Protein AF-A0A8X8AJT2-F1 (afdb_monomer_lite)

InterPro domains:
  IPR016763 Vesicle-associated membrane-protein-associated protein [PTHR10809] (1-128)

Sequence (139 aa):
MQCKDKFLLQSTIVPPLADVDELPPDTFNKDSDGKVIHDRKLRVVYIPPSSTQGNSEDEGLKGSTQSPDANSAVQSLKDERDAAVRQTQLLQQELDLLRRRRYRKSDPGFSLMFAFVVGLIGIMVGFLLNLSLSSPSTE

pLDDT: mean 75.81, std 16.32, range [36.91, 96.62]

Radius of gyration: 35.02 Å; chains: 1; bounding box: 80×27×106 Å

Organism: Populus tomentosa (NCBI:txid118781)

Secondary structure (DSSP, 8-state):
-----EEEEEEE---TT--GGG--TTTT-TTSTT--EEEEEEE----------S-------------HHHHHHHHHHHHHHHHHHHHHHHHHHHHHHHHHHHHHH---S-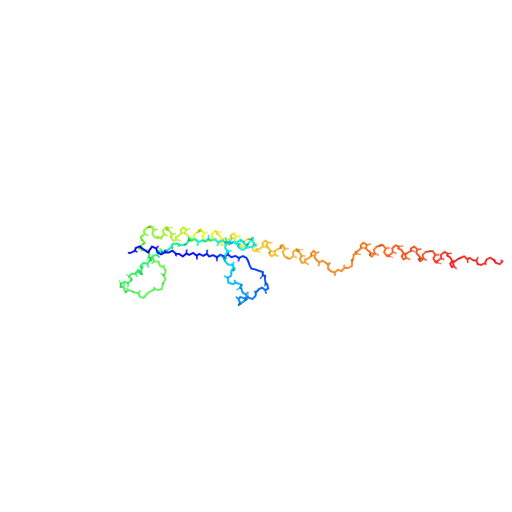-HHHHHHHHHHHHHHHHHHHHHHTS----

Foldseek 3Di:
DFDADKDKDKDWDDDPPDDPVNDDPCNQPPPPDPTDIDIDIDGDGDDDPDPPDDDDDDDDDDDDPDPPVVVVVVVVVVVVVVVVVVVVVVVVVVVVVVVVVVVVVPPPDDDVVVVVVVVVVVVVVVVVCVVVVPPPPDD

Structure (mmCIF, N/CA/C/O backbone):
data_AF-A0A8X8AJT2-F1
#
_entry.id   AF-A0A8X8AJT2-F1
#
loop_
_atom_site.group_PDB
_atom_site.id
_atom_site.type_symbol
_atom_site.label_atom_id
_atom_site.label_alt_id
_atom_site.label_comp_id
_atom_site.label_asym_id
_atom_site.label_entity_id
_atom_site.label_seq_id
_atom_site.pdbx_PDB_ins_code
_atom_site.Cartn_x
_atom_site.Cartn_y
_atom_site.Cartn_z
_atom_site.occupancy
_atom_site.B_iso_or_equiv
_atom_site.auth_seq_id
_atom_site.auth_comp_id
_atom_site.auth_asym_id
_atom_site.auth_atom_id
_atom_site.pdbx_PDB_model_num
ATOM 1 N N . MET A 1 1 ? -26.409 -1.430 29.204 1.00 60.44 1 MET A N 1
ATOM 2 C CA . MET A 1 1 ? -27.026 -1.662 27.876 1.00 60.44 1 MET A CA 1
ATOM 3 C C . MET A 1 1 ? -25.969 -2.230 26.943 1.00 60.44 1 MET A C 1
ATOM 5 O O . MET A 1 1 ? -24.873 -1.691 26.921 1.00 60.44 1 MET A O 1
ATOM 9 N N . GLN A 1 2 ? -26.257 -3.303 26.203 1.00 72.00 2 GLN A N 1
ATOM 10 C CA . GLN A 1 2 ? -25.357 -3.788 25.149 1.00 72.00 2 GLN A CA 1
ATOM 11 C C . GLN A 1 2 ? -25.889 -3.294 23.799 1.00 72.00 2 GLN A C 1
ATOM 13 O O . GLN A 1 2 ? -27.018 -3.623 23.437 1.00 72.00 2 GLN A O 1
ATOM 18 N N . CYS A 1 3 ? -25.100 -2.480 23.088 1.00 79.69 3 CYS A N 1
ATOM 19 C CA . CYS A 1 3 ? -25.414 -2.073 21.719 1.00 79.69 3 CYS A CA 1
ATOM 20 C C . CYS A 1 3 ? -25.465 -3.313 20.823 1.00 79.69 3 CYS A C 1
ATOM 22 O O . CYS A 1 3 ? -24.564 -4.153 20.886 1.00 79.69 3 CYS A O 1
ATOM 24 N N . LYS A 1 4 ? -26.498 -3.439 19.989 1.00 87.75 4 LYS A N 1
ATOM 25 C CA . LYS A 1 4 ? -26.572 -4.504 18.972 1.00 87.75 4 LYS A CA 1
ATOM 26 C C . LYS A 1 4 ? -26.223 -4.001 17.574 1.00 87.75 4 LYS A C 1
ATOM 28 O O . LYS A 1 4 ? -26.228 -4.800 16.633 1.00 87.75 4 LYS A O 1
ATOM 33 N N . ASP A 1 5 ? -25.898 -2.719 17.463 1.00 92.94 5 ASP A N 1
ATOM 34 C CA . ASP A 1 5 ? -25.591 -2.076 16.199 1.00 92.94 5 ASP A CA 1
ATOM 35 C C . ASP A 1 5 ? -24.295 -2.634 15.619 1.00 92.94 5 ASP A C 1
ATOM 37 O O . ASP A 1 5 ? -23.395 -3.127 16.319 1.00 92.94 5 ASP A O 1
ATOM 41 N N . LYS A 1 6 ? -24.229 -2.597 14.292 1.00 93.56 6 LYS A N 1
ATOM 42 C CA . LYS A 1 6 ? -23.110 -3.116 13.518 1.00 93.56 6 LYS A CA 1
ATOM 43 C C . LYS A 1 6 ? -22.793 -2.118 12.424 1.00 93.56 6 LYS A C 1
ATOM 45 O O . LYS A 1 6 ? -23.699 -1.657 11.739 1.00 93.56 6 LYS A O 1
ATOM 50 N N . PHE A 1 7 ? -21.511 -1.854 12.238 1.00 95.38 7 PHE A N 1
ATOM 51 C CA . PHE A 1 7 ? -21.021 -1.087 11.103 1.00 95.38 7 PHE A CA 1
ATOM 52 C C . PHE A 1 7 ? -20.474 -2.047 10.051 1.00 95.38 7 PHE A C 1
ATOM 54 O O . PHE A 1 7 ? -19.877 -3.072 10.388 1.00 95.38 7 PHE A O 1
ATOM 61 N N . LEU A 1 8 ? -20.689 -1.726 8.782 1.00 94.50 8 LEU A N 1
ATOM 62 C CA . LEU A 1 8 ? -20.040 -2.389 7.662 1.00 94.50 8 LEU A CA 1
ATOM 63 C C . LEU A 1 8 ? -19.093 -1.377 7.026 1.00 94.50 8 LEU A C 1
ATOM 65 O O . LEU A 1 8 ? -19.529 -0.319 6.588 1.00 94.50 8 LEU A O 1
ATOM 69 N N . LEU A 1 9 ? -17.806 -1.695 7.011 1.00 93.69 9 LEU A N 1
ATOM 70 C CA . LEU A 1 9 ? -16.799 -0.953 6.272 1.00 93.69 9 LEU A CA 1
ATOM 71 C C . LEU A 1 9 ? -16.559 -1.683 4.954 1.00 93.69 9 LEU A C 1
ATOM 73 O O . LEU A 1 9 ? -16.211 -2.863 4.979 1.00 93.69 9 LEU A O 1
ATOM 77 N N . GLN A 1 10 ? -16.740 -0.989 3.836 1.00 91.44 10 GLN A N 1
ATOM 78 C CA . GLN A 1 10 ? -16.414 -1.505 2.510 1.00 91.44 10 GLN A CA 1
ATOM 79 C C . GLN A 1 10 ? -15.280 -0.677 1.916 1.00 91.44 10 GLN A C 1
ATOM 81 O O . GLN A 1 10 ? -15.287 0.550 2.017 1.00 91.44 10 GLN A O 1
ATOM 86 N N . SER A 1 11 ? -14.297 -1.335 1.311 1.00 89.38 11 SER A N 1
ATOM 87 C CA . SER A 1 11 ? -13.209 -0.665 0.602 1.00 89.38 11 SER A CA 1
ATOM 88 C C . SER A 1 11 ? -12.931 -1.329 -0.740 1.00 89.38 11 SER A C 1
ATOM 90 O O . SER A 1 11 ? -13.123 -2.529 -0.922 1.00 89.38 11 SER A O 1
ATOM 92 N N . THR A 1 12 ? -12.478 -0.527 -1.697 1.00 88.38 12 THR A N 1
ATOM 93 C CA . THR A 1 12 ? -12.058 -0.978 -3.023 1.00 88.38 12 THR A CA 1
ATOM 94 C C . THR A 1 12 ? -10.883 -0.129 -3.483 1.00 88.38 12 THR A C 1
ATOM 96 O O . THR A 1 12 ? -10.747 1.028 -3.085 1.00 88.38 12 THR A O 1
ATOM 99 N N . ILE A 1 13 ? -10.039 -0.691 -4.343 1.00 84.25 13 ILE A N 1
ATOM 100 C CA . ILE A 1 13 ? -8.966 0.061 -4.994 1.00 84.25 13 ILE A CA 1
ATOM 101 C C . ILE A 1 13 ? -9.581 0.924 -6.102 1.00 84.25 13 ILE A C 1
ATOM 103 O O . ILE A 1 13 ? -10.446 0.458 -6.849 1.00 84.25 13 ILE A O 1
ATOM 107 N N . VAL A 1 14 ? -9.138 2.177 -6.188 1.00 81.94 14 VAL A N 1
ATOM 108 C CA . VAL A 1 14 ? -9.550 3.154 -7.202 1.00 81.94 14 VAL A CA 1
ATOM 109 C C . VAL A 1 14 ? -8.295 3.639 -7.945 1.00 81.94 14 VAL A C 1
ATOM 111 O O . VAL A 1 14 ? -7.234 3.751 -7.321 1.00 81.94 14 VAL A O 1
ATOM 114 N N . PRO A 1 15 ? -8.363 3.889 -9.267 1.00 81.00 15 PRO A N 1
ATOM 115 C CA . PRO A 1 15 ? -7.235 4.422 -10.023 1.00 81.00 15 PRO A CA 1
ATOM 116 C C . PRO A 1 15 ? -6.699 5.750 -9.445 1.00 81.00 15 PRO A C 1
ATOM 118 O O . PRO A 1 15 ? -7.497 6.589 -9.036 1.00 81.00 15 PRO A O 1
ATOM 121 N N . PRO A 1 16 ? -5.372 6.002 -9.464 1.00 71.94 16 PRO A N 1
ATOM 122 C CA . PRO A 1 16 ? -4.760 7.173 -8.816 1.00 71.94 16 PRO A CA 1
ATOM 123 C C . PRO A 1 16 ? -5.158 8.557 -9.356 1.00 71.94 16 PRO A C 1
ATOM 125 O O . PRO A 1 16 ? -4.792 9.554 -8.743 1.00 71.94 16 PRO A O 1
ATOM 128 N N . LEU A 1 17 ? -5.824 8.628 -10.512 1.00 70.75 17 LEU A N 1
ATOM 129 C CA . LEU A 1 17 ? -6.268 9.875 -11.152 1.00 70.75 17 LEU A CA 1
ATOM 130 C C . LEU A 1 17 ? -7.791 10.061 -11.121 1.00 70.75 17 LEU A C 1
ATOM 132 O O . LEU A 1 17 ? -8.287 10.998 -11.735 1.00 70.75 17 LEU A O 1
ATOM 136 N N . ALA A 1 18 ? -8.531 9.165 -10.467 1.00 74.88 18 ALA A N 1
ATOM 137 C CA . ALA A 1 18 ? -9.973 9.325 -10.350 1.00 74.88 18 ALA A CA 1
ATOM 138 C C . ALA A 1 18 ? -10.289 10.432 -9.338 1.00 74.88 18 ALA A C 1
ATOM 140 O O . ALA A 1 18 ? -9.775 10.405 -8.215 1.00 74.88 18 ALA A O 1
ATOM 141 N N . ASP A 1 19 ? -11.126 11.386 -9.737 1.00 76.06 19 ASP A N 1
ATOM 142 C CA . ASP A 1 19 ? -11.663 12.389 -8.824 1.00 76.06 19 ASP A CA 1
ATOM 143 C C . ASP A 1 19 ? -12.710 11.751 -7.898 1.00 76.06 19 ASP A C 1
ATOM 145 O O . ASP A 1 19 ? -13.433 10.835 -8.299 1.00 76.06 19 ASP A O 1
ATOM 149 N N . VAL A 1 20 ? -12.784 12.219 -6.650 1.00 71.94 20 VAL A N 1
ATOM 150 C CA . VAL A 1 20 ? -13.707 11.693 -5.630 1.00 71.94 20 VAL A CA 1
ATOM 151 C C . VAL A 1 20 ? -15.165 11.956 -6.026 1.00 71.94 20 VAL A C 1
ATOM 153 O O . VAL A 1 20 ? -16.044 11.147 -5.729 1.00 71.94 20 VAL A O 1
ATOM 156 N N . ASP A 1 21 ? -15.403 13.046 -6.754 1.00 75.44 21 ASP A N 1
ATOM 157 C CA . ASP A 1 21 ? -16.726 13.431 -7.249 1.00 75.44 21 ASP A CA 1
ATOM 158 C C . ASP A 1 21 ? -17.151 12.647 -8.505 1.00 75.44 21 ASP A C 1
ATOM 160 O O . ASP A 1 21 ? -18.331 12.622 -8.854 1.00 75.44 21 ASP A O 1
ATOM 164 N N . GLU A 1 22 ? -16.214 11.963 -9.168 1.00 71.69 22 GLU A N 1
ATOM 165 C CA . GLU A 1 22 ? -16.450 11.225 -10.415 1.00 71.69 22 GLU A CA 1
ATOM 166 C C . GLU A 1 22 ? -16.586 9.708 -10.187 1.00 71.69 22 GLU A C 1
ATOM 168 O O . GLU A 1 22 ? -16.625 8.929 -11.142 1.00 71.69 22 GLU A O 1
ATOM 173 N N . LEU A 1 23 ? -16.674 9.252 -8.926 1.00 78.12 23 LEU A N 1
ATOM 174 C CA . LEU A 1 23 ? -16.879 7.832 -8.645 1.00 78.12 23 LEU A CA 1
ATOM 175 C C . LEU A 1 23 ? -18.261 7.372 -9.138 1.00 78.12 23 LEU A C 1
ATOM 177 O O . LEU A 1 23 ? -19.285 7.873 -8.665 1.00 78.12 23 LEU A O 1
ATOM 181 N N . PRO A 1 24 ? -18.317 6.351 -10.013 1.00 78.44 24 PRO A N 1
ATOM 182 C CA . PRO A 1 24 ? -19.577 5.781 -10.462 1.00 78.44 24 PRO A CA 1
ATOM 183 C C . PRO A 1 24 ? -20.411 5.254 -9.278 1.00 78.44 24 PRO A C 1
ATOM 185 O O . PRO A 1 24 ? -19.844 4.651 -8.356 1.00 78.44 24 PRO A O 1
ATOM 188 N N . PRO A 1 25 ? -21.746 5.424 -9.274 1.00 77.94 25 PRO A N 1
ATOM 189 C CA . PRO A 1 25 ? -22.606 4.972 -8.173 1.00 77.94 25 PRO A CA 1
ATOM 190 C C . PRO A 1 25 ? -22.587 3.445 -7.972 1.00 77.94 25 PRO A C 1
ATOM 192 O O . PRO A 1 25 ? -22.920 2.947 -6.900 1.00 77.94 25 PRO A O 1
ATOM 195 N N . ASP A 1 26 ? -22.152 2.692 -8.978 1.00 76.75 26 ASP A N 1
ATOM 196 C CA . ASP A 1 26 ? -21.965 1.240 -8.995 1.00 76.75 26 ASP A CA 1
ATOM 197 C C . ASP A 1 26 ? -20.563 0.784 -8.535 1.00 76.75 26 ASP A C 1
ATOM 199 O O . ASP A 1 26 ? -20.246 -0.406 -8.578 1.00 76.75 26 ASP A O 1
ATOM 203 N N . THR A 1 27 ? -19.737 1.699 -8.014 1.00 77.69 27 THR A N 1
ATOM 204 C CA . THR A 1 27 ? -18.377 1.442 -7.496 1.00 77.69 27 THR A CA 1
ATOM 205 C C . THR A 1 27 ? -18.297 0.302 -6.478 1.00 77.69 27 THR A C 1
ATOM 207 O O . THR A 1 27 ? -17.250 -0.348 -6.402 1.00 77.69 27 THR A O 1
ATOM 210 N N . PHE A 1 28 ? -19.359 0.093 -5.695 1.00 79.56 28 PHE A N 1
ATOM 211 C CA . PHE A 1 28 ? -19.448 -0.905 -4.623 1.00 79.56 28 PHE A CA 1
ATOM 212 C C . PHE A 1 28 ? -20.443 -2.038 -4.929 1.00 79.56 28 PHE A C 1
ATOM 214 O O . PHE A 1 28 ? -20.808 -2.800 -4.032 1.00 79.56 28 PHE A O 1
ATOM 221 N N . ASN A 1 29 ? -20.878 -2.182 -6.182 1.00 81.62 29 ASN A N 1
ATOM 222 C CA . ASN A 1 29 ? -21.674 -3.336 -6.583 1.00 81.62 29 ASN A CA 1
ATOM 223 C C . ASN A 1 29 ? -20.768 -4.554 -6.777 1.00 81.62 29 ASN A C 1
ATOM 225 O O . ASN A 1 29 ? -19.750 -4.493 -7.455 1.00 81.62 29 ASN A O 1
ATOM 229 N N . LYS A 1 30 ? -21.149 -5.685 -6.180 1.00 68.50 30 LYS A N 1
ATOM 230 C CA . LYS A 1 30 ? -20.363 -6.930 -6.210 1.00 68.50 30 LYS A CA 1
ATOM 231 C C . LYS A 1 30 ? -20.338 -7.606 -7.590 1.00 68.50 30 LYS A C 1
ATOM 233 O O . LYS A 1 30 ? -19.505 -8.479 -7.820 1.00 68.50 30 LYS A O 1
ATOM 238 N N . ASP A 1 31 ? -21.227 -7.177 -8.482 1.00 67.31 31 ASP A N 1
ATOM 239 C CA . ASP A 1 31 ? -21.458 -7.772 -9.799 1.00 67.31 31 ASP A CA 1
ATOM 240 C C . ASP A 1 31 ? -20.791 -6.989 -10.952 1.00 67.31 31 ASP A C 1
ATOM 242 O O . ASP A 1 31 ? -20.974 -7.350 -12.113 1.00 67.31 31 ASP A O 1
ATOM 246 N N . SER A 1 32 ? -20.021 -5.928 -10.666 1.00 61.03 32 SER A N 1
ATOM 247 C CA . SER A 1 32 ? -19.342 -5.117 -11.687 1.00 61.03 32 SER A CA 1
ATOM 248 C C . SER A 1 32 ? -17.893 -5.569 -11.943 1.00 61.03 32 SER A C 1
ATOM 250 O O . SER A 1 32 ? -17.070 -5.670 -11.032 1.00 61.03 32 SER A O 1
ATOM 252 N N . ASP A 1 33 ? -17.596 -5.870 -13.213 1.00 63.94 33 ASP A N 1
ATOM 253 C CA . ASP A 1 33 ? -16.278 -5.927 -13.875 1.00 63.94 33 ASP A CA 1
ATOM 254 C C . ASP A 1 33 ? -15.050 -6.285 -13.013 1.00 63.94 33 ASP A C 1
ATOM 256 O O . ASP A 1 33 ? -14.031 -5.592 -13.003 1.00 63.94 33 ASP A O 1
ATOM 260 N N . GLY A 1 34 ? -15.110 -7.408 -12.291 1.00 68.69 34 GLY A N 1
ATOM 261 C CA . GLY A 1 34 ? -13.941 -7.996 -11.623 1.00 68.69 34 GLY A CA 1
ATOM 262 C C . GLY A 1 34 ? -13.333 -7.146 -10.500 1.00 68.69 34 GLY A C 1
ATOM 263 O O . GLY A 1 34 ? -12.203 -7.407 -10.077 1.00 68.69 34 GLY A O 1
ATOM 264 N N . LYS A 1 35 ? -14.054 -6.135 -10.003 1.00 76.88 35 LYS A N 1
ATOM 265 C CA . LYS A 1 35 ? -13.567 -5.249 -8.947 1.00 76.88 35 LYS A CA 1
ATOM 266 C C . LYS A 1 35 ? -13.602 -5.956 -7.591 1.00 76.88 35 LYS A C 1
ATOM 268 O O . LYS A 1 35 ? -14.617 -6.516 -7.182 1.00 76.88 35 LYS A O 1
ATOM 273 N N . VAL A 1 36 ? -12.483 -5.926 -6.867 1.00 84.06 36 VAL A N 1
ATOM 274 C CA . VAL A 1 36 ? -12.387 -6.551 -5.540 1.00 84.06 36 VAL A CA 1
ATOM 275 C C . VAL A 1 36 ? -12.886 -5.577 -4.475 1.00 84.06 36 VAL A C 1
ATOM 277 O O . VAL A 1 36 ? -12.246 -4.559 -4.209 1.00 84.06 36 VAL A O 1
ATOM 280 N N . ILE A 1 37 ? -14.012 -5.921 -3.847 1.00 88.44 37 ILE A N 1
ATOM 281 C CA . ILE A 1 37 ? -14.576 -5.199 -2.701 1.00 88.44 37 ILE A CA 1
ATOM 282 C C . ILE A 1 37 ? -14.243 -5.968 -1.421 1.00 88.44 37 ILE A C 1
ATOM 284 O O . ILE A 1 37 ? -14.522 -7.163 -1.301 1.00 88.44 37 ILE A O 1
ATOM 288 N N . HIS A 1 38 ? -13.643 -5.277 -0.456 1.00 88.62 38 HIS A N 1
ATOM 289 C CA . HIS A 1 38 ? -13.328 -5.816 0.859 1.00 88.62 38 HIS A CA 1
ATOM 290 C C . HIS A 1 38 ? -14.348 -5.348 1.894 1.00 88.62 38 HIS A C 1
ATOM 292 O O . HIS A 1 38 ? -14.464 -4.153 2.155 1.00 88.62 38 HIS A O 1
ATOM 298 N N . ASP A 1 39 ? -15.015 -6.305 2.539 1.00 91.94 39 ASP A N 1
ATOM 299 C CA . ASP A 1 39 ? -16.030 -6.049 3.560 1.00 91.94 39 ASP A CA 1
ATOM 300 C C . ASP A 1 39 ? -15.498 -6.347 4.968 1.00 91.94 39 ASP A C 1
ATOM 302 O O . ASP A 1 39 ? -14.947 -7.420 5.238 1.00 91.94 39 ASP A O 1
ATOM 306 N N . ARG A 1 40 ? -15.733 -5.433 5.916 1.00 91.44 40 ARG A N 1
ATOM 307 C CA . ARG A 1 40 ? -15.414 -5.629 7.333 1.00 91.44 40 ARG A CA 1
ATOM 308 C C . ARG A 1 40 ? -16.571 -5.222 8.234 1.00 91.44 40 ARG A C 1
ATOM 310 O O . ARG A 1 40 ? -16.948 -4.058 8.318 1.00 91.44 40 ARG A O 1
ATOM 317 N N . LYS A 1 41 ? -17.105 -6.196 8.973 1.00 93.50 41 LYS A N 1
ATOM 318 C CA . LYS A 1 41 ? -18.191 -5.988 9.935 1.00 93.50 41 LYS A CA 1
ATOM 319 C C . LYS A 1 41 ? -17.634 -5.681 11.321 1.00 93.50 41 LYS A C 1
ATOM 321 O O . LYS A 1 41 ? -16.930 -6.503 11.903 1.00 93.50 41 LYS A O 1
ATOM 326 N N . LEU A 1 42 ? -17.977 -4.517 11.851 1.00 92.62 42 LEU A N 1
ATOM 327 C CA . LEU A 1 42 ? -17.540 -4.027 13.153 1.00 92.62 42 LEU A CA 1
ATOM 328 C C . LEU A 1 42 ? -18.715 -4.033 14.133 1.00 92.62 42 LEU A C 1
ATOM 330 O O . LEU A 1 42 ? -19.863 -3.783 13.759 1.00 92.62 42 LEU A O 1
ATOM 334 N N . ARG A 1 43 ? -18.428 -4.337 15.399 1.00 88.94 43 ARG A N 1
ATOM 335 C CA . ARG A 1 43 ? -19.411 -4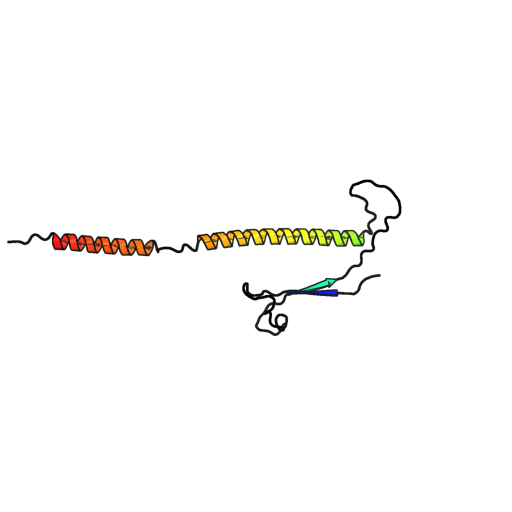.314 16.488 1.00 88.94 43 ARG A CA 1
ATOM 336 C C . ARG A 1 43 ? -19.276 -3.033 17.295 1.00 88.94 43 ARG A C 1
ATOM 338 O O . ARG A 1 43 ? -18.163 -2.578 17.535 1.00 88.94 43 ARG A O 1
ATOM 345 N N . VAL A 1 44 ? -20.405 -2.518 17.771 1.00 88.06 44 VAL A N 1
ATOM 346 C CA . VAL A 1 44 ? -20.435 -1.369 18.679 1.00 88.06 44 VAL A CA 1
ATOM 347 C C . VAL A 1 44 ? -20.398 -1.844 20.125 1.00 88.06 44 VAL A C 1
ATOM 349 O O . VAL A 1 44 ? -21.122 -2.763 20.512 1.00 88.06 44 VAL A O 1
ATOM 352 N N . VAL A 1 45 ? -19.556 -1.202 20.930 1.00 84.94 45 VAL A N 1
ATOM 353 C CA . VAL A 1 45 ? -19.460 -1.432 22.372 1.00 84.94 45 VAL A CA 1
ATOM 354 C C . VAL A 1 45 ? -19.608 -0.086 23.067 1.00 84.94 45 VAL A C 1
ATOM 356 O O . VAL A 1 45 ? -18.841 0.835 22.801 1.00 84.94 45 VAL A O 1
ATOM 359 N N . TYR A 1 46 ? -20.606 0.035 23.945 1.00 81.69 46 TYR A N 1
ATOM 360 C CA . TYR A 1 46 ? -20.761 1.223 24.780 1.00 81.69 46 TYR A CA 1
ATOM 361 C C . TYR A 1 46 ? -19.849 1.126 25.994 1.00 81.69 46 TYR A C 1
ATOM 363 O O . TYR A 1 46 ? -19.883 0.134 26.723 1.00 81.69 46 TYR A O 1
ATOM 371 N N . ILE A 1 47 ? -19.079 2.186 26.218 1.00 80.69 47 ILE A N 1
ATOM 372 C CA . ILE A 1 47 ? -18.229 2.344 27.392 1.00 80.69 47 ILE A CA 1
ATOM 373 C C . ILE A 1 47 ? -18.835 3.491 28.209 1.00 80.69 47 ILE A C 1
ATOM 375 O O . ILE A 1 47 ? -18.878 4.616 27.708 1.00 80.69 47 ILE A O 1
ATOM 379 N N . PRO A 1 48 ? -19.382 3.229 29.410 1.00 74.69 48 PRO A N 1
ATOM 380 C CA . PRO A 1 48 ? -19.949 4.288 30.235 1.00 74.69 48 PRO A CA 1
ATOM 381 C C . PRO A 1 48 ? -18.845 5.262 30.682 1.00 74.69 48 PRO A C 1
ATOM 383 O O . PRO A 1 48 ? -17.730 4.811 30.963 1.00 74.69 48 PRO A O 1
ATOM 386 N N . PRO A 1 49 ? -19.129 6.577 30.774 1.00 69.44 49 PRO A N 1
ATOM 387 C CA . PRO A 1 49 ? -18.185 7.515 31.365 1.00 69.44 49 PRO A CA 1
ATOM 388 C C . PRO A 1 49 ? -17.964 7.118 32.827 1.00 69.44 49 PRO A C 1
ATOM 390 O O . PRO A 1 49 ? -18.921 6.927 33.579 1.00 69.44 49 PRO A O 1
ATOM 393 N N . SER A 1 50 ? -16.708 6.964 33.236 1.00 61.19 50 SER A N 1
ATOM 394 C CA . SER A 1 50 ? -16.366 6.773 34.642 1.00 61.19 50 SER A CA 1
ATOM 395 C C . SER A 1 50 ? -16.795 8.021 35.409 1.00 61.19 50 SER A C 1
ATOM 397 O O . SER A 1 50 ? -16.257 9.100 35.167 1.00 61.19 50 SER A O 1
ATOM 399 N N . SER A 1 51 ? -17.772 7.897 36.306 1.00 47.22 51 SER A N 1
ATOM 400 C CA . SER A 1 51 ? -18.175 8.975 37.205 1.00 47.22 51 SER A CA 1
ATOM 401 C C . SER A 1 51 ? -17.036 9.272 38.180 1.00 47.22 51 SER A C 1
ATOM 403 O O . SER A 1 51 ? -16.928 8.647 39.235 1.00 47.22 51 SER A O 1
ATOM 405 N N . THR A 1 52 ? -16.166 10.214 37.829 1.00 44.81 52 THR A N 1
ATOM 406 C CA . THR A 1 52 ? -15.297 10.892 38.786 1.00 44.81 52 THR A CA 1
ATOM 407 C C . THR A 1 52 ? -16.166 11.834 39.611 1.00 44.81 52 THR A C 1
ATOM 409 O O . THR A 1 52 ? -16.472 12.952 39.206 1.00 44.81 52 THR A O 1
ATOM 412 N N . GLN A 1 53 ? -16.604 11.366 40.777 1.00 48.16 53 GLN A N 1
ATOM 413 C CA . GLN A 1 53 ? -17.150 12.233 41.812 1.00 48.16 53 GLN A CA 1
ATOM 414 C C . GLN A 1 53 ? -16.137 12.306 42.957 1.00 48.16 53 GLN A C 1
ATOM 416 O O . GLN A 1 53 ? -15.932 11.318 43.654 1.00 48.16 53 GLN A O 1
ATOM 421 N N . GLY A 1 54 ? -15.526 13.483 43.139 1.00 38.12 54 GLY A N 1
ATOM 422 C CA . GLY A 1 54 ? -14.838 13.858 44.380 1.00 38.12 54 GLY A CA 1
ATOM 423 C C . GLY A 1 54 ? -13.359 14.237 44.256 1.00 38.12 54 GLY A C 1
ATOM 424 O O . GLY A 1 54 ? -12.498 13.412 44.513 1.00 38.12 54 GLY A O 1
ATOM 425 N N . ASN A 1 55 ? -13.117 15.514 43.946 1.00 43.44 55 ASN A N 1
ATOM 426 C CA . ASN A 1 55 ? -12.114 16.398 44.558 1.00 43.44 55 ASN A CA 1
ATOM 427 C C . ASN A 1 55 ? -10.646 15.929 44.684 1.00 43.44 55 ASN A C 1
ATOM 429 O O . ASN A 1 55 ? -10.284 15.340 45.695 1.00 43.44 55 ASN A O 1
ATOM 433 N N . SER A 1 56 ? -9.794 16.357 43.748 1.00 41.41 56 SER A N 1
ATOM 434 C CA . SER A 1 56 ? -8.546 17.088 44.043 1.00 41.41 56 SER A CA 1
ATOM 435 C C . SER A 1 56 ? -7.782 17.344 42.745 1.00 41.41 56 SER A C 1
ATOM 437 O O . SER A 1 56 ? -7.497 16.429 41.979 1.00 41.41 56 SER A O 1
ATOM 439 N N . GLU A 1 57 ? -7.494 18.615 42.521 1.00 45.88 57 GLU A N 1
ATOM 440 C CA . GLU A 1 57 ? -6.523 19.174 41.583 1.00 45.88 57 GLU A CA 1
ATOM 441 C C . GLU A 1 57 ? -5.154 18.519 41.822 1.00 45.88 57 GLU A C 1
ATOM 443 O O . GLU A 1 57 ? -4.496 18.831 42.806 1.00 45.88 57 GLU A O 1
ATOM 448 N N . ASP A 1 58 ? -4.749 17.581 40.965 1.00 3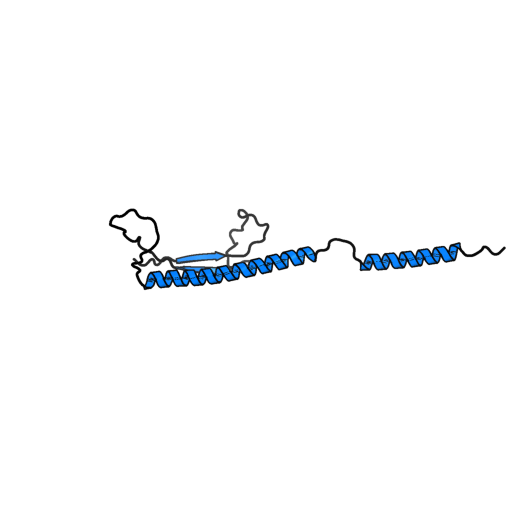7.59 58 ASP A N 1
ATOM 449 C CA . ASP A 1 58 ? -3.335 17.298 40.719 1.00 37.59 58 ASP A CA 1
ATOM 450 C C . ASP A 1 58 ? -3.159 16.560 39.389 1.00 37.59 58 ASP A C 1
ATOM 452 O O . ASP A 1 58 ? -3.946 15.695 38.992 1.00 37.59 58 ASP A O 1
ATOM 456 N N . GLU A 1 59 ? -2.125 16.969 38.680 1.00 50.56 59 GLU A N 1
ATOM 457 C CA . GLU A 1 59 ? -1.753 16.509 37.360 1.00 50.56 59 GLU A CA 1
ATOM 458 C C . GLU A 1 59 ? -1.200 15.079 37.420 1.00 50.56 59 GLU A C 1
ATOM 460 O O . GLU A 1 59 ? -0.319 14.764 38.214 1.00 50.56 59 GLU A O 1
ATOM 465 N N . GLY A 1 60 ? -1.643 14.217 36.503 1.00 41.03 60 GLY A N 1
ATOM 466 C CA . GLY A 1 60 ? -0.930 12.974 36.203 1.00 41.03 60 GLY A CA 1
ATOM 467 C C . GLY A 1 60 ? -1.696 11.689 36.502 1.00 41.03 60 GLY A C 1
ATOM 468 O O . GLY A 1 60 ? -1.664 11.136 37.592 1.00 41.03 60 GLY A O 1
ATOM 469 N N . LEU A 1 61 ? -2.270 11.131 35.434 1.00 50.84 61 LEU A N 1
ATOM 470 C CA . LEU A 1 61 ? -2.026 9.745 35.028 1.00 50.84 61 LEU A CA 1
ATOM 471 C C . LEU A 1 61 ? -1.943 8.696 36.165 1.00 50.84 61 LEU A C 1
ATOM 473 O O . LEU A 1 61 ? -0.837 8.311 36.538 1.00 50.84 61 LEU A O 1
ATOM 477 N N . LYS A 1 62 ? -3.086 8.145 36.614 1.00 49.50 62 LYS A N 1
ATOM 478 C CA . LYS A 1 62 ? -3.327 6.701 36.903 1.00 49.50 62 LYS A CA 1
ATOM 479 C C . LYS A 1 62 ? -4.584 6.469 37.760 1.00 49.50 62 LYS A C 1
ATOM 481 O O . LYS A 1 62 ? -4.873 7.229 38.669 1.00 49.50 62 LYS A O 1
ATOM 486 N N . GLY A 1 63 ? -5.244 5.329 37.519 1.00 36.91 63 GLY A N 1
ATOM 487 C CA . GLY A 1 63 ? -6.261 4.722 38.398 1.00 36.91 63 GLY A CA 1
ATOM 488 C C . GLY A 1 63 ? -7.597 4.540 37.675 1.00 36.91 63 GLY A C 1
ATOM 489 O O . GLY A 1 63 ? -8.448 5.410 37.721 1.00 36.91 63 GLY A O 1
ATOM 490 N N . SER A 1 64 ? -7.802 3.533 36.823 1.00 53.78 64 SER A N 1
ATOM 491 C CA . SER A 1 64 ? -7.842 2.087 37.104 1.00 53.78 64 SER A CA 1
ATOM 492 C C . SER A 1 64 ? -8.762 1.693 38.264 1.00 53.78 64 SER A C 1
ATOM 494 O O . SER A 1 64 ? -8.293 1.287 39.320 1.00 53.78 64 SER A O 1
ATOM 496 N N . THR A 1 65 ? -10.071 1.719 38.005 1.00 42.62 65 THR A N 1
ATOM 497 C CA . THR A 1 65 ? -10.985 0.692 38.532 1.00 42.62 65 THR A CA 1
ATOM 498 C C . THR A 1 65 ? -11.781 0.152 37.350 1.00 42.62 65 THR A C 1
ATOM 500 O O . THR A 1 65 ? -12.848 0.631 36.974 1.00 42.62 65 THR A O 1
ATOM 503 N N . GLN A 1 66 ? -11.117 -0.780 36.675 1.00 52.34 66 GLN A N 1
ATOM 504 C CA . GLN A 1 66 ? -11.448 -1.406 35.406 1.00 52.34 66 GLN A CA 1
ATOM 505 C C . GLN A 1 66 ? -12.418 -2.574 35.619 1.00 52.34 66 GLN A C 1
ATOM 507 O O . GLN A 1 66 ? -12.108 -3.483 36.383 1.00 52.34 66 GLN A O 1
ATOM 512 N N . SER A 1 67 ? -13.535 -2.651 34.884 1.00 47.81 67 SER A N 1
ATOM 513 C CA . SER A 1 67 ? -14.143 -3.972 34.663 1.00 47.81 67 SER A CA 1
ATOM 514 C C . SER A 1 67 ? -13.118 -4.818 33.882 1.00 47.81 67 SER A C 1
ATOM 516 O O . SER A 1 67 ? -12.664 -4.342 32.827 1.00 47.81 67 SER A O 1
ATOM 518 N N . PRO A 1 68 ? -12.725 -6.011 34.358 1.00 56.34 68 PRO A N 1
ATOM 519 C CA . PRO A 1 68 ? -11.621 -6.781 33.776 1.00 56.34 68 PRO A CA 1
ATOM 520 C C . PRO A 1 68 ? -11.872 -7.159 32.307 1.00 56.34 68 PRO A C 1
ATOM 522 O O . PRO A 1 68 ? -10.947 -7.130 31.494 1.00 56.34 68 PRO A O 1
ATOM 525 N N . ASP A 1 69 ? -13.131 -7.389 31.929 1.00 61.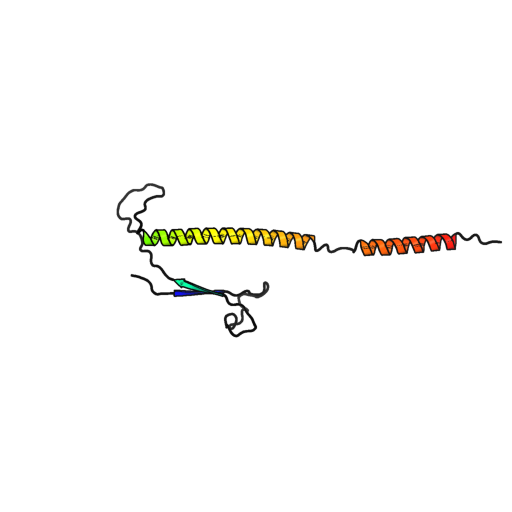12 69 ASP A N 1
ATOM 526 C CA . ASP A 1 69 ? -13.507 -7.793 30.569 1.00 61.12 69 ASP A CA 1
ATOM 527 C C . ASP A 1 69 ? -13.400 -6.662 29.534 1.00 61.12 69 ASP A C 1
ATOM 529 O O . ASP A 1 69 ? -12.944 -6.877 28.414 1.00 61.12 69 ASP A O 1
ATOM 533 N N . ALA A 1 70 ? -13.782 -5.428 29.881 1.00 61.91 70 ALA A N 1
ATOM 534 C CA . ALA A 1 70 ? -13.740 -4.318 28.920 1.00 61.91 70 ALA A CA 1
ATOM 535 C C . ALA A 1 70 ? -12.306 -3.852 28.631 1.00 61.91 70 ALA A C 1
ATOM 537 O O . ALA A 1 70 ? -11.977 -3.475 27.509 1.00 6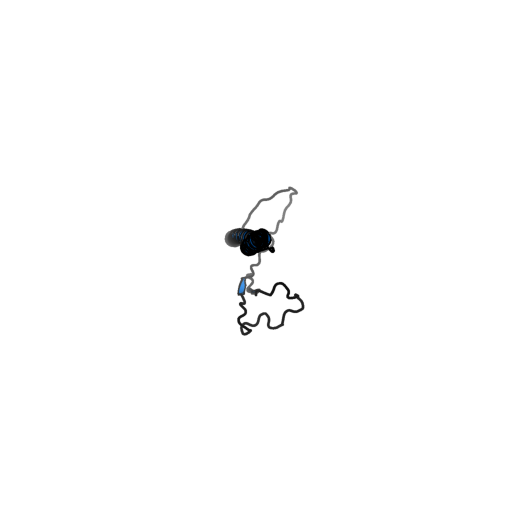1.91 70 ALA A O 1
ATOM 538 N N . ASN A 1 71 ? -11.437 -3.892 29.640 1.00 66.00 71 ASN A N 1
ATOM 539 C CA . ASN A 1 71 ? -10.070 -3.406 29.501 1.00 66.00 71 ASN A CA 1
ATOM 540 C C . ASN A 1 71 ? -9.164 -4.418 28.822 1.00 66.00 71 ASN A C 1
ATOM 542 O O . ASN A 1 71 ? -8.350 -4.029 27.993 1.00 66.00 71 ASN A O 1
ATOM 546 N N . SER A 1 72 ? -9.353 -5.708 29.097 1.00 72.38 72 SER A N 1
ATOM 547 C CA . SER A 1 72 ? -8.673 -6.767 28.351 1.00 72.38 72 SER A CA 1
ATOM 548 C C . SER A 1 72 ? -9.083 -6.776 26.871 1.00 72.38 72 SER A C 1
ATOM 550 O O . SER A 1 72 ? -8.223 -6.919 26.000 1.00 72.38 72 SER A O 1
ATOM 552 N N . ALA A 1 73 ? -10.360 -6.526 26.554 1.00 74.00 73 ALA A N 1
ATOM 553 C CA . ALA A 1 73 ? -10.830 -6.408 25.172 1.00 74.00 73 ALA A CA 1
ATOM 554 C C . ALA A 1 73 ? -10.245 -5.183 24.443 1.00 74.00 73 ALA A C 1
ATOM 556 O O . ALA A 1 73 ? -9.804 -5.293 23.304 1.00 74.00 73 ALA A O 1
ATOM 557 N N . VAL A 1 74 ? -10.191 -4.015 25.089 1.00 76.69 74 VAL A N 1
ATOM 558 C CA . VAL A 1 74 ? -9.583 -2.816 24.484 1.00 76.69 74 VAL A CA 1
ATOM 559 C C . VAL A 1 74 ? -8.066 -2.963 24.358 1.00 76.69 74 VAL A C 1
ATOM 561 O O . VAL A 1 74 ? -7.503 -2.558 23.343 1.00 76.69 74 VAL A O 1
ATOM 564 N N . GLN A 1 75 ? -7.404 -3.559 25.351 1.00 77.25 75 GLN A N 1
ATOM 565 C CA . GLN A 1 75 ? -5.957 -3.756 25.334 1.00 77.25 75 GLN A CA 1
ATOM 566 C C . GLN A 1 75 ? -5.543 -4.741 24.237 1.00 77.25 75 GLN A C 1
ATOM 568 O O . GLN A 1 75 ? -4.658 -4.422 23.455 1.00 77.25 75 GLN A O 1
ATOM 573 N N . SER A 1 76 ? -6.241 -5.872 24.097 1.00 81.31 76 SER A N 1
ATOM 574 C CA . SER A 1 76 ? -5.977 -6.828 23.010 1.00 81.31 76 SER A CA 1
ATOM 575 C C . SER A 1 76 ? -6.204 -6.220 21.624 1.00 81.31 76 SER A C 1
ATOM 577 O O . SER A 1 76 ? -5.354 -6.375 20.752 1.00 81.31 76 SER A O 1
ATOM 579 N N . LEU A 1 77 ? -7.283 -5.451 21.429 1.00 79.12 77 LEU A N 1
ATOM 580 C CA . LEU A 1 77 ? -7.521 -4.728 20.173 1.00 79.12 77 LEU A CA 1
ATOM 581 C C . LEU A 1 77 ? -6.455 -3.657 19.903 1.00 79.12 77 LEU A C 1
ATOM 583 O O . LEU A 1 77 ? -6.111 -3.406 18.749 1.00 79.12 77 LEU A O 1
ATOM 587 N N . LYS A 1 78 ? -5.926 -3.012 20.948 1.00 84.31 78 LYS A N 1
ATOM 588 C CA . LYS A 1 78 ? -4.843 -2.030 20.832 1.00 84.31 78 LYS A CA 1
ATOM 589 C C . LYS A 1 78 ? -3.526 -2.698 20.452 1.00 84.31 78 LYS A C 1
ATOM 591 O O . LYS A 1 78 ? -2.862 -2.212 19.543 1.00 84.31 78 LYS A O 1
ATOM 596 N N . ASP A 1 79 ? -3.198 -3.816 21.086 1.00 83.88 79 ASP A N 1
ATOM 597 C CA . ASP A 1 79 ? -1.986 -4.580 20.807 1.00 83.88 79 ASP A CA 1
ATOM 598 C C . ASP A 1 79 ? -2.032 -5.184 19.388 1.00 83.88 79 ASP A C 1
ATOM 600 O O . ASP A 1 79 ? -1.056 -5.087 18.642 1.00 83.88 79 ASP A O 1
ATOM 604 N N . GLU A 1 80 ? -3.185 -5.719 18.961 1.00 83.81 80 GLU A N 1
ATOM 605 C CA . GLU A 1 80 ? -3.412 -6.201 17.588 1.00 83.81 80 GLU A CA 1
ATOM 606 C C . GLU A 1 80 ? -3.314 -5.055 16.568 1.00 83.81 80 GLU A C 1
ATOM 608 O O . GLU A 1 80 ? -2.666 -5.194 15.526 1.00 83.81 80 GLU A O 1
ATOM 613 N N . ARG A 1 81 ? -3.881 -3.881 16.885 1.00 85.44 81 ARG A N 1
ATOM 614 C CA . ARG A 1 81 ? -3.751 -2.679 16.051 1.00 85.44 81 ARG A CA 1
ATOM 615 C C . ARG A 1 81 ? -2.299 -2.232 15.945 1.00 85.44 81 ARG A C 1
ATOM 617 O O . ARG A 1 81 ? -1.855 -1.910 14.848 1.00 85.44 81 ARG A O 1
ATOM 624 N N . ASP A 1 82 ? -1.561 -2.192 17.048 1.00 89.81 82 ASP A N 1
ATOM 625 C CA . ASP A 1 82 ? -0.157 -1.779 17.059 1.00 89.81 82 ASP A CA 1
ATOM 626 C C . ASP A 1 82 ? 0.719 -2.761 16.263 1.00 89.81 82 ASP A C 1
ATOM 628 O O . ASP A 1 82 ? 1.602 -2.328 15.518 1.00 89.81 82 ASP A O 1
ATOM 632 N N . ALA A 1 83 ? 0.438 -4.067 16.333 1.00 90.62 83 ALA A N 1
ATOM 633 C CA . ALA A 1 83 ? 1.097 -5.074 15.503 1.00 90.62 83 ALA A CA 1
ATOM 634 C C . ALA A 1 83 ? 0.818 -4.862 14.003 1.00 90.62 83 ALA A C 1
ATOM 636 O O . ALA A 1 83 ? 1.757 -4.815 13.203 1.00 90.62 83 ALA A O 1
ATOM 637 N N . ALA A 1 84 ? -0.448 -4.656 13.624 1.00 88.25 84 ALA A N 1
ATOM 638 C CA . ALA A 1 84 ? -0.830 -4.388 12.238 1.00 88.25 84 ALA A CA 1
ATOM 639 C C . ALA A 1 84 ? -0.215 -3.078 11.713 1.00 88.25 84 ALA A C 1
ATOM 641 O O . ALA A 1 84 ? 0.311 -3.038 10.600 1.00 88.25 84 ALA A O 1
ATOM 642 N N . VAL A 1 85 ? -0.201 -2.018 12.529 1.00 91.44 85 VAL A N 1
ATOM 643 C CA . VAL A 1 85 ? 0.417 -0.731 12.173 1.00 91.44 85 VAL A CA 1
ATOM 644 C C . VAL A 1 85 ? 1.909 -0.906 11.896 1.00 91.44 85 VAL A C 1
ATOM 646 O O . VAL A 1 85 ? 2.391 -0.435 10.865 1.00 91.44 85 VAL A O 1
ATOM 649 N N . ARG A 1 86 ? 2.639 -1.641 12.743 1.00 89.00 86 ARG A N 1
ATOM 650 C CA . ARG A 1 86 ? 4.064 -1.924 12.504 1.00 89.00 86 ARG A CA 1
ATOM 651 C C . ARG A 1 86 ? 4.292 -2.653 11.181 1.00 89.00 86 ARG A C 1
ATOM 653 O O . ARG A 1 86 ? 5.194 -2.284 10.435 1.00 89.00 86 ARG A O 1
ATOM 660 N N . GLN A 1 87 ? 3.457 -3.638 10.854 1.00 88.00 87 GLN A N 1
ATOM 661 C CA . GLN A 1 87 ? 3.557 -4.358 9.583 1.00 88.00 87 GLN A CA 1
ATOM 662 C C . GLN A 1 87 ? 3.306 -3.436 8.380 1.00 88.00 87 GLN A C 1
ATOM 664 O O . GLN A 1 87 ? 4.049 -3.487 7.401 1.00 88.00 87 GLN A O 1
ATOM 669 N N . THR A 1 88 ? 2.303 -2.555 8.455 1.00 87.50 88 THR A N 1
ATOM 670 C CA . THR A 1 88 ? 2.032 -1.592 7.374 1.00 87.50 88 THR A CA 1
ATOM 671 C C . THR A 1 88 ? 3.178 -0.601 7.166 1.00 87.50 88 THR A C 1
ATOM 673 O O . THR A 1 88 ? 3.508 -0.301 6.021 1.00 87.50 88 THR A O 1
ATOM 676 N N . GLN A 1 89 ? 3.836 -0.153 8.241 1.00 89.81 89 GLN A N 1
ATOM 677 C CA . GLN A 1 89 ? 5.001 0.734 8.158 1.00 89.81 89 GLN A CA 1
ATOM 678 C C . GLN A 1 89 ? 6.179 0.069 7.437 1.00 89.81 89 GLN A C 1
ATOM 680 O O . GLN A 1 89 ? 6.813 0.697 6.590 1.00 89.81 89 GLN A O 1
ATOM 685 N N . LEU A 1 90 ? 6.441 -1.212 7.720 1.00 92.69 90 LEU A N 1
ATOM 686 C CA . LEU A 1 90 ? 7.483 -1.970 7.021 1.00 92.69 90 LEU A CA 1
ATOM 687 C C . LEU A 1 90 ? 7.176 -2.100 5.527 1.00 92.69 90 LEU A C 1
ATOM 689 O O . LEU A 1 90 ? 8.034 -1.814 4.695 1.00 92.69 90 LEU A O 1
ATOM 693 N N . LEU A 1 91 ? 5.937 -2.456 5.178 1.00 91.19 91 LEU A N 1
ATOM 694 C CA . LEU A 1 91 ? 5.518 -2.563 3.779 1.00 91.19 91 LEU A CA 1
ATOM 695 C C . LEU A 1 91 ? 5.641 -1.225 3.039 1.00 91.19 91 LEU A C 1
ATOM 697 O O . LEU A 1 91 ? 6.091 -1.193 1.896 1.00 91.19 91 LEU A O 1
ATOM 701 N N . GLN A 1 92 ? 5.289 -0.109 3.683 1.00 89.38 92 GLN A N 1
ATOM 702 C CA . GLN A 1 92 ? 5.478 1.224 3.103 1.00 89.38 92 GLN A CA 1
ATOM 703 C C . GLN A 1 92 ? 6.957 1.527 2.843 1.00 89.38 92 GLN A C 1
ATOM 705 O O . GLN A 1 92 ? 7.302 2.006 1.763 1.00 89.38 92 GLN A O 1
ATOM 710 N N . GLN A 1 93 ? 7.840 1.187 3.784 1.00 91.69 93 GLN A N 1
ATOM 711 C CA . GLN A 1 93 ? 9.280 1.360 3.612 1.00 91.69 93 GLN A CA 1
ATOM 712 C C . GLN A 1 93 ? 9.827 0.505 2.456 1.00 91.69 93 GLN A C 1
ATOM 714 O O . GLN A 1 93 ? 10.627 0.991 1.652 1.00 91.69 93 GLN A O 1
ATOM 719 N N . GLU A 1 94 ? 9.387 -0.750 2.332 1.00 91.06 94 GLU A N 1
ATOM 720 C CA . GLU A 1 94 ? 9.763 -1.624 1.215 1.00 91.06 94 GLU A CA 1
ATOM 721 C C . GLU A 1 94 ? 9.286 -1.067 -0.130 1.00 91.06 94 GLU A C 1
ATOM 723 O O . GLU A 1 94 ? 10.052 -1.035 -1.100 1.00 91.06 94 GLU A O 1
ATOM 728 N N . LEU A 1 95 ? 8.050 -0.565 -0.191 1.00 85.62 95 LEU A N 1
ATOM 729 C CA . LEU A 1 95 ? 7.504 0.066 -1.390 1.00 85.62 95 LEU A CA 1
ATOM 730 C C . LEU A 1 95 ? 8.281 1.324 -1.779 1.00 85.62 95 LEU A C 1
ATOM 732 O O . LEU A 1 95 ? 8.583 1.501 -2.960 1.00 85.62 95 LEU A O 1
ATOM 736 N N . ASP A 1 96 ? 8.666 2.161 -0.818 1.00 87.19 96 ASP A N 1
ATOM 737 C CA . ASP A 1 96 ? 9.471 3.356 -1.079 1.00 87.19 96 ASP A CA 1
ATOM 738 C C . ASP A 1 96 ? 10.871 3.009 -1.593 1.00 87.19 96 ASP A C 1
ATOM 740 O O . ASP A 1 96 ? 11.381 3.650 -2.521 1.00 87.19 96 ASP A O 1
ATOM 744 N N . LEU A 1 97 ? 11.490 1.953 -1.060 1.00 88.44 97 LEU A N 1
ATOM 745 C CA . LEU A 1 97 ? 12.767 1.451 -1.564 1.00 88.44 97 LEU A CA 1
ATOM 746 C C . LEU A 1 97 ? 12.639 0.899 -2.988 1.00 88.44 97 LEU A C 1
ATOM 748 O O . LEU A 1 97 ? 13.463 1.222 -3.850 1.00 88.44 97 LEU A O 1
ATOM 752 N N . LEU A 1 98 ? 11.597 0.113 -3.272 1.00 84.19 98 LEU A N 1
ATOM 753 C CA . LEU A 1 98 ? 11.333 -0.412 -4.613 1.00 84.19 98 LEU A CA 1
ATOM 754 C C . LEU A 1 98 ? 11.003 0.702 -5.607 1.00 84.19 98 LEU A C 1
ATOM 756 O O . LEU A 1 98 ? 11.475 0.664 -6.745 1.00 84.19 98 LEU A O 1
ATOM 760 N N . ARG A 1 99 ? 10.253 1.720 -5.183 1.00 84.31 99 ARG A N 1
ATOM 761 C CA . ARG A 1 99 ? 9.948 2.911 -5.978 1.00 84.31 99 ARG A CA 1
ATOM 762 C C . ARG A 1 99 ? 11.224 3.672 -6.331 1.00 84.31 99 ARG A C 1
ATOM 764 O O . ARG A 1 99 ? 11.446 3.959 -7.506 1.00 84.31 99 ARG A O 1
ATOM 771 N N . ARG A 1 100 ? 12.110 3.917 -5.357 1.00 80.25 100 ARG A N 1
ATOM 772 C CA . ARG A 1 100 ? 13.424 4.552 -5.583 1.00 80.25 100 ARG A CA 1
ATOM 773 C C . ARG A 1 100 ? 14.330 3.715 -6.487 1.00 80.25 100 ARG A C 1
ATOM 775 O O . ARG A 1 100 ? 14.993 4.268 -7.360 1.00 80.25 100 ARG A O 1
ATOM 782 N N . ARG A 1 101 ? 14.349 2.387 -6.329 1.00 77.19 101 ARG A N 1
ATOM 783 C CA . ARG A 1 101 ? 15.110 1.478 -7.205 1.00 77.19 101 ARG A CA 1
ATOM 784 C C . ARG A 1 101 ? 14.575 1.494 -8.637 1.00 77.19 101 ARG A C 1
ATOM 786 O O . ARG A 1 101 ? 15.370 1.485 -9.568 1.00 77.19 101 ARG A O 1
ATOM 793 N N . ARG A 1 102 ? 13.254 1.532 -8.823 1.00 65.00 102 ARG A N 1
ATOM 794 C CA . ARG A 1 102 ? 12.624 1.615 -10.149 1.00 65.00 102 ARG A CA 1
ATOM 795 C C . ARG A 1 102 ? 12.947 2.946 -10.832 1.00 65.00 102 ARG A C 1
ATOM 797 O O . ARG A 1 102 ? 13.289 2.932 -12.004 1.00 65.00 102 ARG A O 1
ATOM 804 N N . TYR A 1 103 ? 12.955 4.043 -10.073 1.00 57.91 103 TYR A N 1
ATOM 805 C CA . TYR A 1 103 ? 13.362 5.370 -10.548 1.00 57.91 103 TYR A CA 1
ATOM 806 C C . TYR A 1 103 ? 14.861 5.462 -10.894 1.00 57.91 103 TYR A C 1
ATOM 808 O O . TYR A 1 103 ? 15.243 6.176 -11.809 1.00 57.91 103 TYR A O 1
ATOM 816 N N . ARG A 1 104 ? 15.725 4.703 -10.202 1.00 58.72 104 ARG A N 1
ATOM 817 C CA . ARG A 1 104 ? 17.148 4.551 -10.571 1.00 58.72 104 ARG A CA 1
ATOM 818 C C . ARG A 1 104 ? 17.394 3.593 -11.739 1.00 58.72 104 ARG A C 1
ATOM 820 O O . ARG A 1 104 ? 18.461 3.639 -12.323 1.00 58.72 104 ARG A O 1
ATOM 827 N N . LYS A 1 105 ? 16.458 2.685 -12.036 1.00 55.69 105 LYS A N 1
ATOM 828 C CA . LYS A 1 105 ? 16.558 1.733 -13.156 1.00 55.69 105 LYS A CA 1
ATOM 829 C C . LYS A 1 105 ? 15.929 2.283 -14.440 1.00 55.69 105 LYS A C 1
ATOM 831 O O . LYS A 1 105 ? 16.189 1.757 -15.517 1.00 55.69 105 LYS A O 1
ATOM 836 N N . SER A 1 106 ? 15.121 3.337 -14.334 1.00 55.09 106 SER A N 1
ATOM 837 C CA . SER A 1 106 ? 14.723 4.176 -15.459 1.00 55.09 106 SER A CA 1
ATOM 838 C C . SER A 1 106 ? 15.834 5.178 -15.760 1.00 55.09 106 SER A C 1
ATOM 840 O O . SER A 1 106 ? 15.655 6.367 -15.527 1.00 55.09 106 SER A O 1
ATOM 842 N N . ASP A 1 107 ? 16.987 4.703 -16.227 1.00 60.25 107 ASP A N 1
ATOM 843 C CA . ASP A 1 107 ? 17.946 5.582 -16.894 1.00 60.25 107 ASP A CA 1
ATOM 844 C C . ASP A 1 107 ? 17.325 6.009 -18.235 1.00 60.25 107 ASP A C 1
ATOM 846 O O . ASP A 1 107 ? 17.121 5.162 -19.113 1.00 60.25 107 ASP A O 1
ATOM 850 N N . PRO A 1 108 ? 16.977 7.293 -18.427 1.00 67.38 108 PRO A N 1
ATOM 851 C CA . PRO A 1 108 ? 16.534 7.811 -19.703 1.00 67.38 108 PRO A CA 1
ATOM 852 C C . PRO A 1 108 ? 17.766 8.391 -20.393 1.00 67.38 108 PRO A C 1
ATOM 854 O O . PRO A 1 108 ? 18.092 9.561 -20.216 1.00 67.38 108 PRO A O 1
ATOM 857 N N . GLY A 1 109 ? 18.503 7.585 -21.148 1.00 68.00 109 GLY A N 1
ATOM 858 C CA . GLY A 1 109 ? 19.635 8.148 -21.874 1.00 68.00 109 GLY A CA 1
ATOM 859 C C . GLY A 1 109 ? 20.559 7.116 -22.474 1.00 68.00 109 GLY A C 1
ATOM 860 O O . GLY A 1 109 ? 21.241 6.410 -21.750 1.00 68.00 109 GLY A O 1
ATOM 861 N N . PHE A 1 110 ? 20.566 7.090 -23.807 1.00 65.19 110 PHE A N 1
ATOM 862 C CA . PHE A 1 110 ? 21.587 6.533 -24.693 1.00 65.19 110 PHE A CA 1
ATOM 863 C C . PHE A 1 110 ? 22.123 5.135 -24.336 1.00 65.19 110 PHE A C 1
ATOM 865 O O . PHE A 1 110 ? 22.955 4.949 -23.452 1.00 65.19 110 PHE A O 1
ATOM 872 N N . SER A 1 111 ? 21.693 4.132 -25.106 1.00 83.06 111 SER A N 1
ATOM 873 C CA . SER A 1 111 ? 22.222 2.771 -25.000 1.00 83.06 111 SER A CA 1
ATOM 874 C C . SER A 1 111 ? 23.740 2.777 -25.219 1.00 83.06 111 SER A C 1
ATOM 876 O O . SER A 1 111 ? 24.213 3.019 -26.326 1.00 83.06 111 SER A O 1
ATOM 878 N N . LEU A 1 112 ? 24.515 2.485 -24.171 1.00 81.06 112 LEU A N 1
ATOM 879 C CA . LEU A 1 112 ? 25.978 2.365 -24.245 1.00 81.06 112 LEU A CA 1
ATOM 880 C C . LEU A 1 112 ? 26.391 1.335 -25.313 1.00 81.06 112 LEU A C 1
ATOM 882 O O . LEU A 1 112 ? 27.368 1.530 -26.031 1.00 81.06 112 LEU A O 1
ATOM 886 N N . MET A 1 113 ? 25.577 0.293 -25.509 1.00 84.50 113 MET A N 1
ATOM 887 C CA . MET A 1 113 ? 25.751 -0.666 -26.604 1.00 84.50 113 MET A CA 1
ATOM 888 C C . MET A 1 113 ? 25.575 -0.022 -27.985 1.00 84.50 113 MET A C 1
ATOM 890 O O . MET A 1 113 ? 26.360 -0.293 -28.887 1.00 84.50 113 MET A O 1
ATOM 894 N N . PHE A 1 114 ? 24.595 0.869 -28.155 1.00 88.38 114 PHE A N 1
ATOM 895 C CA . PHE A 1 114 ? 24.427 1.635 -29.394 1.00 88.38 114 PHE A CA 1
ATOM 896 C C . PHE A 1 114 ? 25.617 2.572 -29.640 1.00 88.38 114 PHE A C 1
ATOM 898 O O . PHE A 1 114 ? 26.139 2.610 -30.751 1.00 88.38 114 PHE A O 1
ATOM 905 N N . ALA A 1 115 ? 26.102 3.256 -28.598 1.00 90.19 115 ALA A N 1
ATOM 906 C CA . ALA A 1 115 ? 27.313 4.079 -28.657 1.00 90.19 115 ALA A CA 1
ATOM 907 C C . ALA A 1 115 ? 28.517 3.288 -29.174 1.00 90.19 115 ALA A C 1
ATOM 909 O O . ALA A 1 115 ? 29.251 3.745 -30.049 1.00 90.19 115 ALA A O 1
ATOM 910 N N . PHE A 1 116 ? 28.694 2.081 -28.634 1.00 92.69 116 PHE A N 1
ATOM 911 C CA . PHE A 1 116 ? 29.789 1.194 -28.983 1.00 92.69 116 PHE A CA 1
ATOM 912 C C . PHE A 1 116 ? 29.708 0.752 -30.449 1.00 92.69 116 PHE A C 1
ATOM 914 O O . PHE A 1 116 ? 30.696 0.847 -31.173 1.00 92.69 116 PHE A O 1
ATOM 921 N N . VAL A 1 117 ? 28.521 0.354 -30.918 1.00 94.50 117 VAL A N 1
ATOM 922 C CA . VAL A 1 117 ? 28.300 -0.036 -32.320 1.00 94.50 117 VAL A CA 1
ATOM 923 C C . VAL A 1 117 ? 28.566 1.131 -33.272 1.00 94.50 117 VAL A C 1
ATOM 925 O O . VAL A 1 117 ? 29.311 0.969 -34.237 1.00 94.50 117 VAL A O 1
ATOM 928 N N . VAL A 1 118 ? 28.020 2.319 -32.991 1.00 95.25 118 VAL A N 1
ATOM 929 C CA . VAL A 1 118 ? 28.240 3.513 -33.826 1.00 95.25 118 VAL A CA 1
ATOM 930 C C . VAL A 1 118 ? 29.718 3.916 -33.833 1.00 95.25 118 VAL A C 1
ATOM 932 O O . VAL A 1 118 ? 30.254 4.251 -34.889 1.00 95.25 118 VAL A O 1
ATOM 935 N N . GLY A 1 119 ? 30.404 3.821 -32.690 1.00 95.69 119 GLY A N 1
ATOM 936 C CA . GLY A 1 119 ? 31.839 4.082 -32.580 1.00 95.69 119 GLY A CA 1
ATOM 937 C C . GLY A 1 119 ? 32.684 3.132 -33.432 1.00 95.69 119 GLY A C 1
ATOM 938 O O . GLY A 1 119 ? 33.544 3.590 -34.180 1.00 95.69 119 GLY A O 1
ATOM 939 N N . LEU A 1 120 ? 32.409 1.824 -33.386 1.00 96.56 120 LEU A N 1
ATOM 940 C CA . LEU A 1 120 ? 33.113 0.839 -34.215 1.00 96.56 120 LEU A CA 1
ATOM 941 C C . LEU A 1 120 ? 32.882 1.066 -35.712 1.00 96.56 120 LEU A C 1
ATOM 943 O O . LEU A 1 120 ? 33.832 0.983 -36.491 1.00 96.56 120 LEU A O 1
ATOM 947 N N . ILE A 1 121 ? 31.648 1.391 -36.114 1.00 96.62 121 ILE A N 1
ATOM 948 C CA . ILE A 1 121 ? 31.325 1.727 -37.508 1.00 96.62 121 ILE A CA 1
ATOM 949 C C . ILE A 1 121 ? 32.108 2.970 -37.944 1.00 96.62 121 ILE A C 1
ATOM 951 O O . ILE A 1 121 ? 32.721 2.961 -39.009 1.00 96.62 121 ILE A O 1
ATOM 955 N N . GLY A 1 122 ? 32.147 4.013 -37.110 1.00 96.06 122 GLY A N 1
ATOM 956 C CA . GLY A 1 122 ? 32.910 5.231 -37.385 1.00 96.06 122 GLY A CA 1
ATOM 957 C C . GLY A 1 122 ? 34.413 4.977 -37.521 1.00 96.06 122 GLY A C 1
ATOM 958 O O . GLY A 1 122 ? 35.029 5.473 -38.461 1.00 96.06 122 GLY A O 1
ATOM 959 N N . ILE A 1 123 ? 34.994 4.157 -36.639 1.00 96.19 123 ILE A N 1
ATOM 960 C CA . ILE A 1 123 ? 36.407 3.755 -36.719 1.00 96.19 123 ILE A CA 1
ATOM 961 C C . ILE A 1 123 ? 36.670 2.978 -38.011 1.00 96.19 123 ILE A C 1
ATOM 963 O O . ILE A 1 123 ? 37.639 3.271 -38.706 1.00 96.19 123 ILE A O 1
ATOM 967 N N . MET A 1 124 ? 35.804 2.024 -38.367 1.00 95.38 124 MET A N 1
ATOM 968 C CA . MET A 1 124 ? 35.954 1.241 -39.595 1.00 95.38 124 MET A CA 1
ATOM 969 C C . MET A 1 124 ? 35.876 2.110 -40.848 1.00 95.38 124 MET A C 1
ATOM 971 O O . MET A 1 124 ? 36.760 2.031 -41.697 1.00 95.38 124 MET A O 1
ATOM 975 N N . VAL A 1 125 ? 34.864 2.974 -40.953 1.00 95.50 125 VAL A N 1
ATOM 976 C CA . VAL A 1 125 ? 34.711 3.891 -42.092 1.00 95.50 125 VAL A CA 1
ATOM 977 C C . VAL A 1 125 ? 35.874 4.880 -42.153 1.00 95.50 125 VAL A C 1
ATOM 979 O O . VAL A 1 125 ? 36.431 5.098 -43.226 1.00 95.50 125 VAL A O 1
ATOM 982 N N . GLY A 1 126 ? 36.295 5.435 -41.014 1.00 94.25 126 GLY A N 1
ATOM 983 C CA . GLY A 1 126 ? 37.444 6.336 -40.939 1.00 94.25 126 GLY A CA 1
ATOM 984 C C . GLY A 1 126 ? 38.742 5.663 -41.384 1.00 94.25 126 GLY A C 1
ATOM 985 O O . GLY A 1 126 ? 39.508 6.244 -42.149 1.00 94.25 126 GLY A O 1
ATOM 986 N N . PHE A 1 127 ? 38.964 4.412 -40.979 1.00 93.38 127 PHE A N 1
ATOM 987 C CA . PHE A 1 127 ? 40.127 3.637 -41.399 1.00 93.38 127 PHE A CA 1
ATOM 988 C C . PHE A 1 127 ? 40.095 3.318 -42.901 1.00 93.38 127 PHE A C 1
ATOM 990 O O . PHE A 1 127 ? 41.113 3.455 -43.575 1.00 93.38 127 PHE A O 1
ATOM 997 N N . LEU A 1 128 ? 38.926 2.968 -43.450 1.00 89.56 128 LEU A N 1
ATOM 998 C CA . LEU A 1 128 ? 38.741 2.727 -44.886 1.00 89.56 128 LEU A CA 1
ATOM 999 C C . LEU A 1 128 ? 38.967 3.989 -45.728 1.00 89.56 128 LEU A C 1
ATOM 1001 O O . LEU A 1 128 ? 39.603 3.912 -46.780 1.00 89.56 128 LEU A O 1
ATOM 1005 N N . LEU A 1 129 ? 38.488 5.147 -45.267 1.00 89.62 129 LEU A N 1
ATOM 1006 C CA . LEU A 1 129 ? 38.739 6.436 -45.917 1.00 89.62 129 LEU A CA 1
ATOM 1007 C C . LEU A 1 129 ? 40.223 6.804 -45.853 1.00 89.62 129 LEU A C 1
ATOM 1009 O O . LEU A 1 129 ? 40.784 7.209 -46.865 1.00 89.62 129 LEU A O 1
ATOM 1013 N N . ASN A 1 130 ? 40.872 6.601 -44.704 1.00 88.00 130 ASN A N 1
ATOM 1014 C CA . ASN A 1 130 ? 42.303 6.850 -44.539 1.00 88.00 130 ASN A CA 1
ATOM 1015 C C . ASN A 1 130 ? 43.149 5.967 -45.473 1.00 88.00 130 ASN A C 1
ATOM 1017 O O . ASN A 1 130 ? 44.073 6.455 -46.111 1.00 88.00 130 ASN A O 1
ATOM 1021 N N . LEU A 1 131 ? 42.799 4.686 -45.617 1.00 82.38 131 LEU A N 1
ATOM 1022 C CA . LEU A 1 131 ? 43.458 3.773 -46.558 1.00 82.38 131 LEU A CA 1
ATOM 1023 C C . LEU A 1 131 ? 43.197 4.139 -48.025 1.00 82.38 131 LEU A C 1
ATOM 1025 O O . LEU A 1 131 ? 44.114 4.077 -48.839 1.00 82.38 131 LEU A O 1
ATOM 1029 N N . SER A 1 132 ? 41.965 4.528 -48.364 1.00 80.19 132 SER A N 1
ATOM 1030 C CA . SER A 1 132 ? 41.588 4.865 -49.744 1.00 80.19 132 SER A CA 1
ATOM 1031 C C . SER A 1 132 ? 42.211 6.184 -50.207 1.00 80.19 132 SER A C 1
ATOM 1033 O O . SER A 1 132 ? 42.630 6.294 -51.354 1.00 80.19 132 SER A O 1
ATOM 1035 N N . LEU A 1 133 ? 42.305 7.176 -49.316 1.00 70.44 133 LEU A N 1
ATOM 1036 C CA . LEU A 1 133 ? 42.921 8.478 -49.594 1.00 70.44 133 LEU A CA 1
ATOM 1037 C C . LEU A 1 133 ? 44.454 8.449 -49.496 1.00 70.44 133 LEU A C 1
ATOM 1039 O O . LEU A 1 133 ? 45.109 9.315 -50.063 1.00 70.44 133 LEU A O 1
ATOM 1043 N N . SER A 1 134 ? 45.032 7.463 -48.799 1.00 63.88 134 SER A N 1
ATOM 1044 C CA . SER A 1 134 ? 46.485 7.281 -48.692 1.00 63.88 134 SER A CA 1
ATOM 1045 C C . SER A 1 134 ? 47.073 6.396 -49.798 1.00 63.88 134 SER A C 1
ATOM 1047 O O . SER A 1 134 ? 48.266 6.088 -49.744 1.00 63.88 134 SER A O 1
ATOM 1049 N N . SER A 1 135 ? 46.286 5.974 -50.796 1.00 60.66 135 SER A N 1
ATOM 1050 C CA . SER A 1 135 ? 46.846 5.325 -51.983 1.00 60.66 135 SER A CA 1
ATOM 1051 C C . SER A 1 135 ? 47.672 6.357 -52.767 1.00 60.66 135 SER A C 1
ATOM 1053 O O . SER A 1 135 ? 47.109 7.364 -53.203 1.00 60.66 135 SER A O 1
ATOM 1055 N N . PRO A 1 136 ? 48.997 6.169 -52.930 1.00 57.28 136 PRO A N 1
ATOM 1056 C CA . PRO A 1 136 ? 49.785 7.059 -53.765 1.00 57.28 136 PRO A CA 1
ATOM 1057 C C . PRO A 1 136 ? 49.324 6.872 -55.210 1.00 57.28 136 PRO A C 1
ATOM 1059 O O . PRO A 1 136 ? 49.325 5.752 -55.728 1.00 57.28 136 PRO A O 1
ATOM 1062 N N . SER A 1 137 ? 48.927 7.967 -55.860 1.00 52.16 137 SER A N 1
A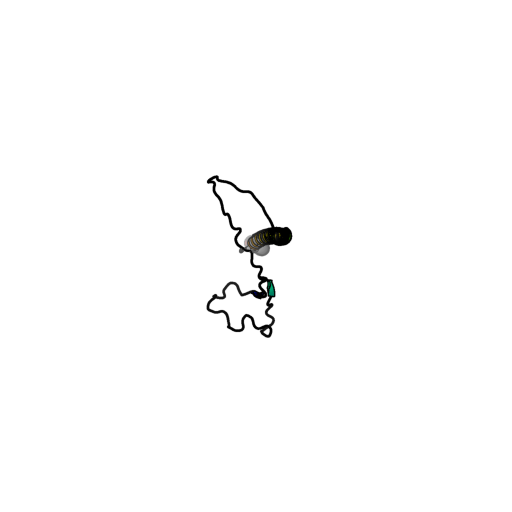TOM 1063 C CA . SER A 1 137 ? 48.794 8.011 -57.312 1.00 52.16 137 SER A CA 1
ATOM 1064 C C . SER A 1 137 ? 50.145 7.615 -57.902 1.00 52.16 137 SER A C 1
ATOM 1066 O O . SER A 1 137 ? 51.120 8.356 -57.789 1.00 52.16 137 SER A O 1
ATOM 1068 N N . THR A 1 138 ? 50.211 6.399 -58.432 1.00 49.47 138 THR A N 1
ATOM 1069 C CA . THR A 1 138 ? 51.361 5.891 -59.170 1.00 49.47 138 THR A CA 1
ATOM 1070 C C . THR A 1 138 ? 51.347 6.573 -60.531 1.00 49.47 138 THR A C 1
ATOM 1072 O O . THR A 1 138 ? 50.530 6.239 -61.387 1.00 49.47 138 THR A O 1
ATOM 1075 N N . GLU A 1 139 ? 52.195 7.589 -60.669 1.00 42.97 139 GLU A N 1
ATOM 1076 C CA . GLU A 1 139 ? 52.720 8.055 -61.956 1.00 42.97 139 GLU A CA 1
ATOM 1077 C C . GLU A 1 139 ? 54.031 7.312 -62.249 1.00 42.97 139 GLU A C 1
ATOM 1079 O O . GLU A 1 139 ? 54.795 7.074 -61.279 1.00 42.97 139 GLU A O 1
#